Protein AF-A0A2S8YX47-F1 (afdb_monomer_lite)

pLDDT: mean 73.88, std 15.2, range [37.31, 91.81]

Foldseek 3Di:
DDPPPDLDDPVPDPFWAAPVSDPDPQFPGTFGQDPNDTDTHGDDPADPPHDPCVVDPDDPPCDDPDDDDDPVNPPPDPDDDDDDD

Radius of gyration: 21.42 Å; chains: 1; bounding box: 66×50×45 Å

Secondary structure (DSSP, 8-state):
------PPPGGG-SS-B-GGG---TTB-S-BEEETTEEE--B-----TT--HHHHSPPP--SPPSS----TT-------------

Structure (mmCIF, N/CA/C/O backbone):
data_AF-A0A2S8YX47-F1
#
_entry.id   AF-A0A2S8YX47-F1
#
loop_
_atom_site.group_PDB
_atom_site.id
_atom_site.type_symbol
_atom_site.label_atom_id
_atom_site.label_alt_id
_atom_site.label_comp_id
_atom_site.label_asym_id
_atom_site.label_entity_id
_atom_site.label_seq_id
_atom_site.pdbx_PDB_ins_code
_atom_site.Cartn_x
_atom_site.Cartn_y
_atom_site.Cartn_z
_atom_site.occupancy
_atom_site.B_iso_or_equiv
_atom_site.auth_seq_id
_atom_site.auth_comp_id
_atom_site.auth_asym_id
_atom_site.auth_atom_id
_atom_site.pdbx_PDB_model_num
ATOM 1 N N . MET A 1 1 ? -31.070 24.901 -3.925 1.00 43.22 1 MET A N 1
ATOM 2 C CA . MET A 1 1 ? -30.204 24.509 -2.790 1.00 43.22 1 MET A CA 1
ATOM 3 C C . MET A 1 1 ? -29.054 23.675 -3.344 1.00 43.22 1 MET A C 1
ATOM 5 O O . MET A 1 1 ? -29.252 22.506 -3.637 1.00 43.22 1 MET A O 1
ATOM 9 N N . MET A 1 2 ? -27.899 24.290 -3.612 1.00 37.31 2 MET A N 1
ATOM 10 C CA . MET A 1 2 ? -26.730 23.596 -4.169 1.00 37.31 2 MET A CA 1
ATOM 11 C C . MET A 1 2 ? -25.951 22.947 -3.022 1.00 37.31 2 MET A C 1
ATOM 13 O O . MET A 1 2 ? -25.310 23.641 -2.237 1.00 37.31 2 MET A O 1
ATOM 17 N N . GLN A 1 3 ? -26.057 21.625 -2.884 1.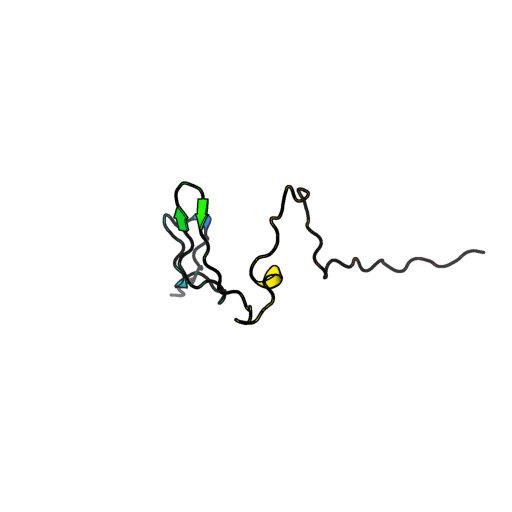00 45.12 3 GLN A N 1
ATOM 18 C CA . GLN A 1 3 ? -25.251 20.874 -1.926 1.00 45.12 3 GLN A CA 1
ATOM 19 C C . GLN A 1 3 ? -23.813 20.826 -2.441 1.00 45.12 3 GLN A C 1
ATOM 21 O O . GLN A 1 3 ? -23.509 20.225 -3.467 1.00 45.12 3 GLN A O 1
ATOM 26 N N . SER A 1 4 ? -22.940 21.542 -1.739 1.00 42.72 4 SER A N 1
ATOM 27 C CA . SER A 1 4 ? -21.500 21.532 -1.954 1.00 42.72 4 SER A CA 1
ATOM 28 C C . SER A 1 4 ? -20.956 20.150 -1.577 1.00 42.72 4 SER A C 1
ATOM 30 O O . SER A 1 4 ? -20.764 19.859 -0.397 1.00 42.72 4 SER A O 1
ATOM 32 N N . SER A 1 5 ? -20.721 19.293 -2.573 1.00 46.38 5 SER A N 1
ATOM 33 C CA . SER A 1 5 ? -20.014 18.018 -2.403 1.00 46.38 5 SER A CA 1
ATOM 34 C C . SER A 1 5 ? -18.538 18.277 -2.098 1.00 46.38 5 SER A C 1
ATOM 36 O O . SER A 1 5 ? -17.678 18.225 -2.974 1.00 46.38 5 SER A O 1
ATOM 38 N N . ARG A 1 6 ? -18.227 18.600 -0.840 1.00 57.34 6 ARG A N 1
A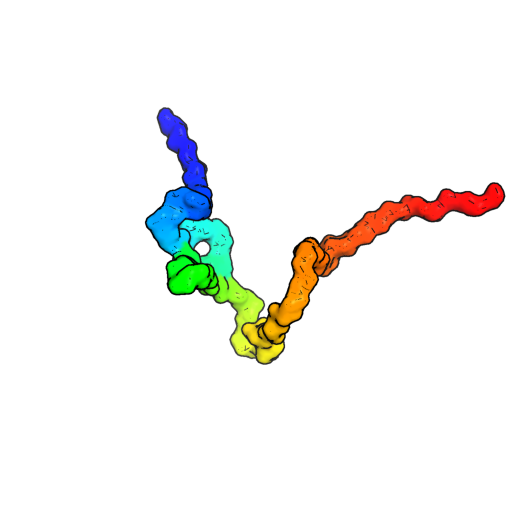TOM 39 C CA . ARG A 1 6 ? -16.855 18.565 -0.330 1.00 57.34 6 ARG A CA 1
ATOM 40 C C . ARG A 1 6 ? -16.498 17.114 -0.038 1.00 57.34 6 ARG A C 1
ATOM 42 O O . ARG A 1 6 ? -16.984 16.547 0.937 1.00 57.34 6 ARG A O 1
ATOM 49 N N . ALA A 1 7 ? -15.638 16.536 -0.873 1.00 56.97 7 ALA A N 1
ATOM 50 C CA . ALA A 1 7 ? -14.977 15.275 -0.565 1.00 56.97 7 ALA A CA 1
ATOM 51 C C . ALA A 1 7 ? -14.353 15.351 0.848 1.00 56.97 7 ALA A C 1
ATOM 53 O O . ALA A 1 7 ? -13.775 16.390 1.204 1.00 56.97 7 ALA A O 1
ATOM 54 N N . PRO A 1 8 ? -14.495 14.304 1.677 1.00 53.09 8 PRO A N 1
ATOM 55 C CA . PRO A 1 8 ? -14.010 14.324 3.049 1.00 53.09 8 PRO A CA 1
ATOM 56 C C . PRO A 1 8 ? -12.490 14.513 3.060 1.00 53.09 8 PRO A C 1
ATOM 58 O O . PRO A 1 8 ? -11.740 13.727 2.485 1.00 53.09 8 PRO A O 1
ATOM 61 N N . ARG A 1 9 ? -12.016 15.580 3.712 1.00 50.53 9 ARG A N 1
ATOM 62 C CA . ARG A 1 9 ? -10.583 15.776 3.954 1.00 50.53 9 ARG A CA 1
ATOM 63 C C . ARG A 1 9 ? -10.113 14.763 4.997 1.00 50.53 9 ARG A C 1
ATOM 65 O O . ARG A 1 9 ? -10.722 14.651 6.061 1.00 50.53 9 ARG A O 1
ATOM 72 N N . LEU A 1 10 ? -8.996 14.093 4.705 1.00 49.19 10 LEU A N 1
ATOM 73 C CA . LEU A 1 10 ? -8.379 13.043 5.529 1.00 49.19 10 LEU A CA 1
ATOM 74 C C . LEU A 1 10 ? -8.193 13.446 7.007 1.00 49.19 10 LEU A C 1
ATOM 76 O O . LEU A 1 10 ? -8.253 12.609 7.897 1.00 49.19 10 LEU A O 1
ATOM 80 N N . CYS A 1 11 ? -8.017 14.739 7.283 1.00 46.72 11 CYS A N 1
ATOM 81 C CA . CYS A 1 11 ? -7.795 15.291 8.619 1.00 46.72 11 CYS A CA 1
ATOM 82 C C . CYS A 1 11 ? -9.048 15.375 9.515 1.00 46.72 11 CYS A C 1
ATOM 84 O O . CYS A 1 11 ? -8.900 15.591 10.715 1.00 46.72 11 CYS A O 1
ATOM 86 N N . CYS A 1 12 ? -10.264 15.219 8.978 1.00 48.22 12 CYS A N 1
ATOM 87 C CA . CYS A 1 12 ? -11.508 15.324 9.758 1.00 48.22 12 CYS A CA 1
ATOM 88 C C . CYS A 1 12 ? -12.173 13.968 10.042 1.00 48.22 12 CYS A C 1
ATOM 90 O O . CYS A 1 12 ? -13.152 13.916 10.788 1.00 48.22 12 CYS A O 1
ATOM 92 N N . LEU A 1 13 ? -11.676 12.881 9.445 1.00 55.62 13 LEU A N 1
ATOM 93 C CA . LEU A 1 13 ? -12.280 11.565 9.591 1.00 55.62 13 LEU A CA 1
ATOM 94 C C . LEU A 1 13 ? -11.788 10.899 10.882 1.00 55.62 13 LEU A C 1
ATOM 96 O O . LEU A 1 13 ? -10.612 10.585 11.042 1.00 55.62 13 LEU A O 1
ATOM 100 N N . LYS A 1 14 ? -12.708 10.698 11.824 1.00 64.69 14 LYS A N 1
ATOM 101 C CA . LYS A 1 14 ? -12.455 10.046 13.112 1.00 64.69 14 LYS A CA 1
ATOM 102 C C . LYS A 1 14 ? -12.735 8.544 12.962 1.00 64.69 14 LYS A C 1
ATOM 104 O O . LYS A 1 14 ? -13.721 8.043 13.485 1.00 64.69 14 LYS A O 1
ATOM 109 N N . GLY A 1 15 ? -11.936 7.858 12.144 1.00 76.81 15 GLY A N 1
ATOM 110 C CA . GLY A 1 15 ? -12.134 6.448 11.779 1.00 76.81 15 GLY A CA 1
ATOM 111 C C . GLY A 1 15 ? -11.317 6.037 10.547 1.00 76.81 15 GLY A C 1
ATOM 112 O O . GLY A 1 15 ? -10.622 6.888 9.986 1.00 76.81 15 GLY A O 1
ATOM 113 N N . PRO A 1 16 ? -11.371 4.758 10.126 1.00 87.56 16 PRO A N 1
ATOM 114 C CA . PRO A 1 16 ? -10.719 4.312 8.896 1.00 87.56 16 PRO A CA 1
ATOM 115 C C . PRO A 1 16 ? -11.284 5.080 7.697 1.00 87.56 16 PRO A C 1
ATOM 117 O O . PRO A 1 16 ? -12.488 5.334 7.635 1.00 87.56 16 PRO A O 1
ATOM 120 N N . LEU A 1 17 ? -10.427 5.454 6.749 1.00 89.56 17 LEU A N 1
ATOM 121 C CA . LEU A 1 17 ? -10.854 6.045 5.486 1.00 89.56 17 LEU A CA 1
ATOM 122 C C . LEU A 1 17 ? -11.518 4.948 4.647 1.00 89.56 17 LEU A C 1
ATOM 124 O O . LEU A 1 17 ? -10.819 4.030 4.210 1.00 89.56 17 LEU A O 1
ATOM 128 N N . PRO A 1 18 ? -12.845 5.002 4.426 1.00 88.75 18 PRO A N 1
ATOM 129 C CA . PRO A 1 18 ? -13.523 3.969 3.662 1.00 88.75 18 PRO A CA 1
ATOM 130 C C . PRO A 1 18 ? -13.021 3.984 2.220 1.00 88.75 18 PRO A C 1
ATOM 132 O O . PRO A 1 18 ? -12.790 5.052 1.654 1.00 88.75 18 PRO A O 1
ATOM 135 N N . GLN A 1 19 ? -12.925 2.805 1.605 1.00 86.31 19 GLN A N 1
ATOM 136 C CA . GLN A 1 19 ? -12.463 2.653 0.223 1.00 86.31 19 GLN A CA 1
ATOM 137 C C . GLN A 1 19 ? -13.241 3.551 -0.755 1.00 86.31 19 GLN A C 1
ATOM 139 O O . GLN A 1 19 ? -12.645 4.181 -1.617 1.00 86.31 19 GLN A O 1
ATOM 144 N N . ALA A 1 20 ? -14.557 3.700 -0.564 1.00 87.19 20 ALA A N 1
ATOM 145 C CA . ALA A 1 20 ? -15.410 4.546 -1.404 1.00 87.19 20 ALA A CA 1
ATOM 146 C C . ALA A 1 20 ? -15.056 6.050 -1.372 1.00 87.19 20 ALA A C 1
ATOM 148 O O . ALA A 1 20 ? -15.505 6.803 -2.232 1.00 87.19 20 ALA A O 1
ATOM 149 N N . ALA A 1 21 ? -14.278 6.507 -0.386 1.00 88.50 21 ALA A N 1
ATOM 150 C CA . ALA A 1 21 ? -13.768 7.876 -0.333 1.00 88.50 21 ALA A CA 1
ATOM 151 C C . ALA A 1 21 ? -12.428 8.047 -1.076 1.00 88.50 21 ALA A C 1
ATOM 153 O O . ALA A 1 21 ? -11.941 9.173 -1.199 1.00 88.50 21 ALA A O 1
ATOM 154 N N . ILE A 1 22 ? -11.827 6.956 -1.557 1.00 89.06 22 ILE A N 1
ATOM 155 C CA . ILE A 1 22 ? -10.547 6.941 -2.260 1.00 89.06 22 ILE A CA 1
ATOM 156 C C . ILE A 1 22 ? -10.824 6.916 -3.762 1.00 89.06 22 ILE A C 1
ATOM 158 O O . ILE A 1 22 ? -11.434 5.992 -4.283 1.00 89.06 22 ILE A O 1
ATOM 162 N N . LEU A 1 23 ? -10.375 7.954 -4.465 1.00 88.25 23 LEU A N 1
ATOM 163 C CA . LEU A 1 23 ? -10.629 8.121 -5.902 1.00 88.25 23 LEU A CA 1
ATOM 164 C C . LEU A 1 23 ? -9.698 7.281 -6.793 1.00 88.25 23 LEU A C 1
ATOM 166 O O . LEU A 1 23 ? -9.876 7.260 -8.005 1.00 88.25 23 LEU A O 1
ATOM 170 N N . TYR A 1 24 ? -8.686 6.640 -6.205 1.00 85.62 24 TYR A N 1
ATOM 171 C CA . TYR A 1 24 ? -7.672 5.864 -6.915 1.00 85.62 24 TYR A CA 1
ATOM 172 C C . TYR A 1 24 ? -7.993 4.369 -6.871 1.00 85.62 24 TYR A C 1
ATOM 174 O O . TYR A 1 24 ? -8.202 3.808 -5.797 1.00 85.62 24 TYR A O 1
ATOM 182 N N . GLU A 1 25 ? -7.961 3.723 -8.034 1.00 85.75 25 GLU A N 1
ATOM 183 C CA . GLU A 1 25 ? -8.379 2.326 -8.227 1.00 85.75 25 GLU A CA 1
ATOM 184 C C . GLU A 1 25 ? -7.461 1.288 -7.565 1.00 85.75 25 GLU A C 1
ATOM 186 O O . GLU A 1 25 ? -7.887 0.172 -7.288 1.00 85.75 25 GLU A O 1
ATOM 191 N N . TRP A 1 26 ? -6.213 1.651 -7.257 1.00 88.12 26 TRP A N 1
ATOM 192 C CA . TRP A 1 26 ? -5.259 0.726 -6.638 1.00 88.12 26 TRP A CA 1
ATOM 193 C C . TRP A 1 26 ? -5.573 0.422 -5.171 1.00 88.12 26 TRP A C 1
ATOM 195 O O . TRP A 1 26 ? -5.026 -0.531 -4.626 1.00 88.12 26 TRP A O 1
ATOM 205 N N . PHE A 1 27 ? -6.441 1.198 -4.515 1.00 91.31 27 PHE A N 1
ATOM 206 C CA . PHE A 1 27 ? -6.849 0.941 -3.135 1.00 91.31 27 PHE A CA 1
ATOM 207 C C . PHE A 1 27 ? -8.031 -0.028 -3.109 1.00 91.31 27 PHE A C 1
ATOM 209 O O . PHE A 1 27 ? -9.166 0.328 -3.432 1.00 91.31 27 PHE A O 1
ATOM 216 N N . VAL A 1 28 ? -7.764 -1.258 -2.676 1.00 91.44 28 VAL A N 1
ATOM 217 C CA . VAL A 1 28 ? -8.756 -2.349 -2.659 1.00 91.44 28 VAL A CA 1
ATOM 218 C C . VAL A 1 28 ? -9.369 -2.605 -1.280 1.00 91.44 28 VAL A C 1
ATOM 220 O O . VAL A 1 28 ? -10.209 -3.487 -1.135 1.00 91.44 28 VAL A O 1
ATOM 223 N N . ALA A 1 29 ? -8.967 -1.833 -0.266 1.00 90.88 29 ALA A N 1
ATOM 224 C CA . ALA A 1 29 ? -9.486 -1.914 1.097 1.00 90.88 29 ALA A CA 1
ATOM 225 C C . ALA A 1 29 ? -9.517 -0.524 1.770 1.00 90.88 29 ALA A C 1
ATOM 227 O O . ALA A 1 29 ? -8.870 0.410 1.281 1.00 90.88 29 ALA A O 1
ATOM 228 N N . PRO A 1 30 ? -10.256 -0.356 2.887 1.00 91.81 30 PRO A N 1
ATOM 229 C CA . PRO A 1 30 ? -10.177 0.844 3.715 1.00 91.81 30 PRO A CA 1
ATOM 230 C C . PRO A 1 30 ? -8.744 1.126 4.187 1.00 91.81 30 PRO A C 1
ATOM 232 O O . PRO A 1 30 ? -7.980 0.207 4.467 1.00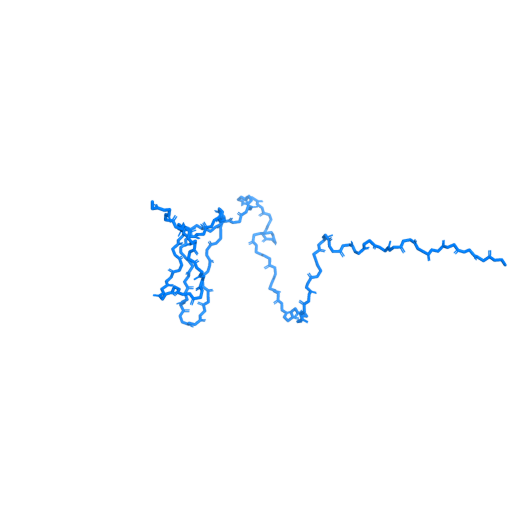 91.81 30 PRO A O 1
ATOM 235 N N . VAL A 1 31 ? -8.386 2.405 4.308 1.00 91.75 31 VAL A N 1
ATOM 236 C CA . VAL A 1 31 ? -7.093 2.815 4.874 1.00 91.75 31 VAL A CA 1
ATOM 237 C C . VAL A 1 31 ? -7.274 3.081 6.358 1.00 91.75 31 VAL A C 1
ATOM 239 O O . VAL A 1 31 ? -8.049 3.955 6.755 1.00 91.75 31 VAL A O 1
ATOM 242 N N . GLU A 1 32 ? -6.542 2.352 7.188 1.00 90.69 32 GLU A N 1
ATOM 243 C CA . GLU A 1 32 ? -6.720 2.378 8.635 1.00 90.69 32 GLU A CA 1
ATOM 244 C C . GLU A 1 32 ? -5.403 2.537 9.394 1.00 90.69 32 GLU A C 1
ATOM 246 O O . GLU A 1 32 ? -4.308 2.343 8.865 1.00 90.69 32 GLU A O 1
ATOM 251 N N . ARG A 1 33 ? -5.512 2.959 10.656 1.00 88.62 33 ARG A N 1
ATOM 252 C CA . ARG A 1 33 ? -4.382 3.016 11.582 1.00 88.62 33 ARG A CA 1
ATOM 253 C C . ARG A 1 33 ? -4.549 1.923 12.624 1.00 88.62 33 ARG A C 1
ATOM 255 O O . ARG A 1 33 ? -5.440 2.022 13.463 1.00 88.62 33 ARG A O 1
ATOM 262 N N . VAL A 1 34 ? -3.652 0.945 12.616 1.00 87.44 34 VAL A N 1
ATOM 263 C CA . VAL A 1 34 ? -3.631 -0.169 13.569 1.00 87.44 34 VAL A CA 1
ATOM 264 C C . VAL A 1 34 ? -2.344 -0.087 14.380 1.00 87.44 34 VAL A C 1
ATOM 266 O O . VAL A 1 34 ? -1.248 -0.042 13.827 1.00 87.44 34 VAL A O 1
ATOM 269 N N . ASN A 1 35 ? -2.466 -0.012 15.709 1.00 88.00 35 ASN A N 1
ATOM 270 C CA . ASN A 1 35 ? -1.331 0.131 16.635 1.00 88.00 35 ASN A CA 1
ATOM 271 C C . ASN A 1 35 ? -0.387 1.303 16.287 1.00 88.00 35 ASN A C 1
ATOM 273 O O . ASN A 1 35 ? 0.831 1.184 16.365 1.00 88.00 35 ASN A O 1
ATOM 277 N N . GLY A 1 36 ? -0.949 2.435 15.849 1.00 86.19 36 GLY A N 1
ATOM 278 C CA . GLY A 1 36 ? -0.180 3.620 15.446 1.00 86.19 36 GLY A CA 1
ATOM 279 C C . GLY A 1 36 ? 0.457 3.535 14.053 1.00 86.19 36 GLY A C 1
ATOM 280 O O . GLY A 1 36 ? 0.928 4.554 13.547 1.00 86.19 36 GLY A O 1
ATOM 281 N N . GLN A 1 37 ? 0.405 2.373 13.401 1.00 82.56 37 GLN A N 1
ATOM 282 C CA . GLN A 1 37 ? 0.928 2.151 12.056 1.00 82.56 37 GLN A CA 1
ATOM 283 C C . GLN A 1 37 ? -0.176 2.344 11.018 1.00 82.56 37 GLN A C 1
ATOM 285 O O . GLN A 1 37 ? -1.318 1.939 11.225 1.00 82.56 37 GLN A O 1
ATOM 290 N N . LEU A 1 38 ? 0.160 2.994 9.906 1.00 86.75 38 LEU A N 1
ATOM 291 C CA . LEU A 1 38 ? -0.750 3.163 8.779 1.00 86.75 38 LEU A CA 1
ATOM 292 C C . LEU A 1 38 ? -0.747 1.877 7.945 1.00 86.75 38 LEU A C 1
ATOM 294 O O . LEU A 1 38 ? 0.302 1.487 7.441 1.00 86.75 38 LEU A O 1
ATOM 298 N N . GLN A 1 39 ? -1.905 1.238 7.800 1.00 90.12 39 GLN A N 1
ATOM 299 C CA . GLN A 1 39 ? -2.088 0.067 6.948 1.00 90.12 39 GLN A CA 1
ATOM 300 C C . GLN A 1 39 ? -2.810 0.466 5.661 1.00 90.12 39 GLN A C 1
ATOM 302 O O . GLN A 1 39 ? -3.850 1.126 5.687 1.00 90.12 39 GLN A O 1
ATOM 307 N N . ILE A 1 40 ? -2.220 0.082 4.529 1.00 89.88 40 ILE A N 1
ATOM 308 C CA . ILE A 1 40 ? -2.714 0.374 3.185 1.00 89.88 40 ILE A CA 1
ATOM 309 C C . ILE A 1 40 ? -2.637 -0.916 2.373 1.00 89.88 40 ILE A C 1
ATOM 311 O O . ILE A 1 40 ? -1.571 -1.523 2.288 1.00 89.88 40 ILE A O 1
ATOM 315 N N . THR A 1 41 ? -3.746 -1.314 1.753 1.00 89.81 41 THR A N 1
ATOM 316 C CA . THR A 1 41 ? -3.784 -2.458 0.834 1.00 89.81 41 THR A CA 1
ATOM 317 C C . THR A 1 41 ? -3.854 -1.956 -0.601 1.00 89.81 41 THR A C 1
ATOM 319 O O . THR A 1 41 ? -4.831 -1.314 -0.991 1.00 89.81 41 THR A O 1
ATOM 322 N N . LEU A 1 42 ? -2.810 -2.254 -1.374 1.00 87.19 42 LEU A N 1
ATOM 323 C CA . LEU A 1 42 ? -2.680 -1.845 -2.768 1.00 87.19 42 LEU A CA 1
ATOM 324 C C . LEU A 1 42 ? -2.742 -3.056 -3.697 1.00 87.19 42 LEU A C 1
ATOM 326 O O . LEU A 1 42 ? -2.052 -4.047 -3.468 1.00 87.19 42 LEU A O 1
ATOM 330 N N . GLN A 1 43 ? -3.519 -2.948 -4.771 1.00 87.12 43 GLN A N 1
ATOM 331 C CA . GLN A 1 43 ? -3.415 -3.838 -5.921 1.00 87.12 43 GLN A CA 1
ATOM 332 C C . GLN A 1 43 ? -2.403 -3.242 -6.898 1.00 87.12 43 GLN A C 1
ATOM 334 O O . GLN A 1 43 ? -2.695 -2.280 -7.606 1.00 87.12 43 GLN A O 1
ATOM 339 N N . LEU A 1 44 ? -1.190 -3.793 -6.900 1.00 80.56 44 LEU A N 1
ATOM 340 C CA . LEU A 1 44 ? -0.133 -3.367 -7.811 1.00 80.56 44 LEU A CA 1
ATOM 341 C C . LEU A 1 44 ? -0.261 -4.095 -9.159 1.00 80.56 44 LEU A C 1
ATOM 343 O O . LEU A 1 44 ? -0.621 -5.275 -9.172 1.00 80.56 44 LEU A O 1
ATOM 347 N N . PRO A 1 45 ? 0.053 -3.436 -10.290 1.00 76.56 45 PRO A N 1
ATOM 348 C CA . PRO A 1 45 ? 0.065 -4.061 -11.608 1.00 76.56 45 PRO A CA 1
ATOM 349 C C . PRO A 1 45 ? 1.306 -4.951 -11.757 1.00 76.56 45 PRO A C 1
ATOM 351 O O . PRO A 1 45 ? 2.256 -4.609 -12.457 1.00 76.56 45 PRO A O 1
ATOM 354 N N . CYS A 1 46 ? 1.311 -6.086 -11.066 1.00 76.19 46 CYS A N 1
ATOM 355 C CA . CYS A 1 46 ? 2.330 -7.111 -11.215 1.00 76.19 46 CYS A CA 1
ATOM 356 C C . CYS A 1 46 ? 1.685 -8.353 -11.828 1.00 76.19 46 CYS A C 1
ATOM 358 O O . CYS A 1 46 ? 0.636 -8.799 -11.365 1.00 76.19 46 CYS A O 1
ATOM 360 N N . ALA A 1 47 ? 2.277 -8.881 -12.898 1.00 79.00 47 ALA A N 1
ATOM 361 C CA . ALA A 1 47 ? 1.853 -10.166 -13.439 1.00 79.00 47 ALA A CA 1
ATOM 362 C C . ALA A 1 47 ? 2.155 -11.274 -12.416 1.00 79.00 47 ALA A C 1
ATOM 364 O O . ALA A 1 47 ? 3.152 -11.185 -11.705 1.00 79.00 47 ALA A O 1
ATOM 365 N N . ASP A 1 48 ? 1.339 -12.328 -12.374 1.00 76.94 48 ASP A N 1
ATOM 366 C CA . ASP A 1 48 ? 1.580 -13.487 -11.497 1.00 76.94 48 ASP A CA 1
ATOM 367 C C . ASP A 1 48 ? 2.968 -14.117 -11.734 1.00 76.94 48 ASP A C 1
ATOM 369 O O . ASP A 1 48 ? 3.636 -14.539 -10.796 1.00 76.94 48 ASP A O 1
ATOM 373 N N . A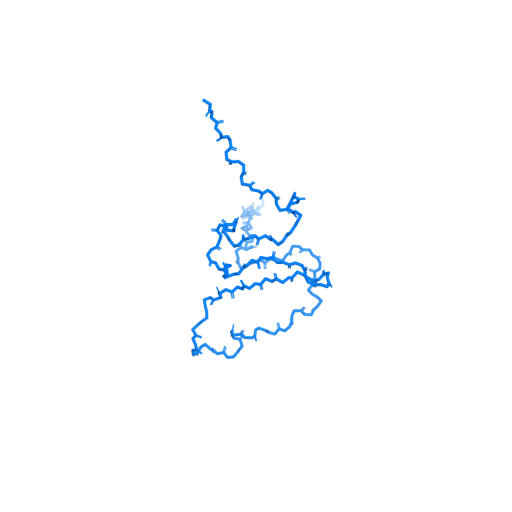SP A 1 49 ? 3.431 -14.108 -12.989 1.00 83.62 49 ASP A N 1
ATOM 374 C CA . ASP A 1 49 ? 4.744 -14.622 -13.410 1.00 83.62 49 ASP A CA 1
ATOM 375 C C . ASP A 1 49 ? 5.860 -13.555 -13.358 1.00 83.62 49 ASP A C 1
ATOM 377 O O . ASP A 1 49 ? 6.950 -13.734 -13.900 1.00 83.62 49 ASP A O 1
ATOM 381 N N . ALA A 1 50 ? 5.603 -12.393 -12.747 1.00 83.38 50 ALA A N 1
ATOM 382 C CA . ALA A 1 50 ? 6.619 -11.357 -12.632 1.00 83.38 50 ALA A CA 1
ATOM 383 C C . ALA A 1 50 ? 7.811 -11.849 -11.789 1.00 83.38 50 ALA A C 1
ATOM 385 O O . ALA A 1 50 ? 7.639 -12.580 -10.809 1.00 83.38 50 ALA A O 1
ATOM 386 N N . PRO A 1 51 ? 9.045 -11.431 -12.126 1.00 84.19 51 PRO A N 1
ATOM 387 C CA . PRO A 1 51 ? 10.225 -11.856 -11.386 1.00 84.19 51 PRO A CA 1
ATOM 388 C C . PRO A 1 51 ? 10.117 -11.453 -9.910 1.00 84.19 51 PRO A C 1
ATOM 390 O O . PRO A 1 51 ? 9.605 -10.382 -9.584 1.00 84.19 51 PRO A O 1
ATOM 393 N N . HIS A 1 52 ? 10.664 -12.278 -9.011 1.00 83.69 52 HIS A N 1
ATOM 394 C CA . HIS A 1 52 ? 10.588 -12.069 -7.557 1.00 83.69 52 HIS A CA 1
ATOM 395 C C . HIS A 1 52 ? 11.014 -10.655 -7.127 1.00 83.69 52 HIS A C 1
ATOM 397 O O . HIS A 1 52 ? 10.367 -10.052 -6.282 1.00 83.69 52 HIS A O 1
ATOM 403 N N . ALA A 1 53 ? 12.046 -10.092 -7.763 1.00 82.94 53 ALA A N 1
ATOM 404 C CA . ALA A 1 53 ? 12.518 -8.734 -7.487 1.00 82.94 53 ALA A CA 1
ATOM 405 C C . ALA A 1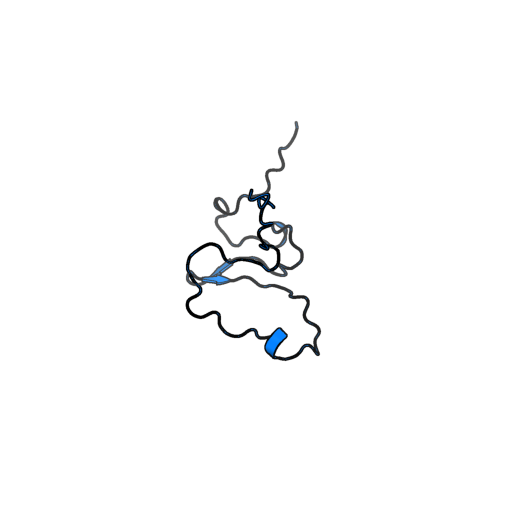 53 ? 11.505 -7.624 -7.847 1.00 82.94 53 ALA A C 1
ATOM 407 O O . ALA A 1 53 ? 11.589 -6.527 -7.302 1.00 82.94 53 ALA A O 1
ATOM 408 N N . ALA A 1 54 ? 10.564 -7.887 -8.761 1.00 79.19 54 ALA A N 1
ATOM 409 C CA . ALA A 1 54 ? 9.479 -6.969 -9.108 1.00 79.19 54 ALA A CA 1
ATOM 410 C C . ALA A 1 54 ? 8.274 -7.107 -8.159 1.00 79.19 54 ALA A C 1
ATOM 412 O O . A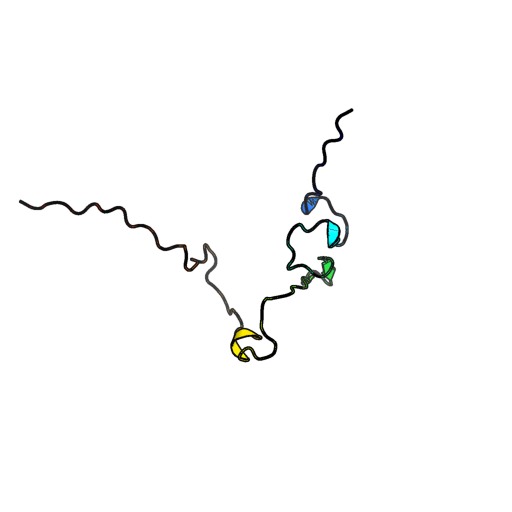LA A 1 54 ? 7.625 -6.110 -7.856 1.00 79.19 54 ALA A O 1
ATOM 413 N N . LEU A 1 55 ? 7.989 -8.322 -7.670 1.00 79.62 55 LEU A N 1
ATOM 414 C CA . LEU A 1 55 ? 6.941 -8.582 -6.670 1.00 79.62 55 LEU A CA 1
ATOM 415 C C . LEU A 1 55 ? 7.350 -8.114 -5.265 1.00 79.62 55 LEU A C 1
ATOM 417 O O . LEU A 1 55 ? 6.519 -7.618 -4.507 1.00 79.62 55 LEU A O 1
ATOM 421 N N . PHE A 1 56 ? 8.633 -8.266 -4.936 1.00 82.62 56 PHE A N 1
ATOM 422 C CA . PHE A 1 56 ? 9.216 -7.982 -3.629 1.00 82.62 56 PHE A CA 1
ATOM 423 C C . PHE A 1 56 ? 10.446 -7.083 -3.810 1.00 82.62 56 PHE A C 1
ATOM 425 O O . PHE A 1 56 ? 11.576 -7.580 -3.879 1.00 82.62 56 PHE A O 1
ATOM 432 N N . PRO A 1 57 ? 10.250 -5.760 -3.945 1.00 75.88 57 PRO A N 1
ATOM 433 C CA . PRO A 1 57 ? 11.366 -4.829 -4.010 1.00 75.88 57 PRO A CA 1
ATOM 434 C C . PRO A 1 57 ? 12.199 -4.905 -2.726 1.00 75.88 57 PRO A C 1
ATOM 436 O O . PRO A 1 57 ? 11.672 -5.142 -1.640 1.00 75.88 57 PRO A O 1
ATOM 439 N N . ALA A 1 58 ? 13.510 -4.700 -2.861 1.00 82.69 58 ALA A N 1
ATOM 440 C CA . ALA A 1 58 ? 14.417 -4.671 -1.720 1.00 82.69 58 ALA A CA 1
ATOM 441 C C . ALA A 1 58 ? 14.037 -3.557 -0.732 1.00 82.69 58 ALA A C 1
ATOM 443 O O . ALA A 1 58 ? 13.527 -2.504 -1.131 1.00 82.69 58 ALA A O 1
ATOM 444 N N . ASP A 1 59 ? 14.336 -3.779 0.548 1.00 81.75 59 ASP A N 1
ATOM 445 C CA . ASP A 1 59 ? 14.064 -2.797 1.592 1.00 81.75 59 ASP A CA 1
ATOM 446 C C . ASP A 1 59 ? 14.747 -1.457 1.291 1.00 81.75 59 ASP A C 1
ATOM 448 O O . ASP A 1 59 ? 15.942 -1.376 0.993 1.00 81.75 59 ASP A O 1
ATOM 452 N N . ILE A 1 60 ? 13.980 -0.377 1.424 1.00 77.88 60 ILE A N 1
ATOM 453 C CA . ILE A 1 60 ? 14.496 0.984 1.302 1.00 77.88 60 ILE A CA 1
ATOM 454 C C . ILE A 1 60 ? 15.088 1.383 2.661 1.00 77.88 60 ILE A C 1
ATOM 456 O O . ILE A 1 60 ? 14.384 1.877 3.543 1.00 77.88 60 ILE A O 1
ATOM 460 N N . ILE A 1 61 ? 16.390 1.154 2.844 1.00 84.00 61 ILE A N 1
ATOM 461 C CA . ILE A 1 61 ? 17.106 1.471 4.089 1.00 84.00 61 ILE A CA 1
ATOM 462 C C . ILE A 1 61 ? 17.654 2.900 4.042 1.00 84.00 61 ILE A C 1
ATOM 464 O O . ILE A 1 61 ? 18.464 3.229 3.179 1.00 84.00 61 ILE A O 1
ATOM 468 N N . SER A 1 62 ? 17.239 3.734 5.002 1.00 80.69 62 SER A N 1
ATOM 469 C CA . SER A 1 62 ? 17.735 5.107 5.203 1.00 80.69 62 SER A CA 1
ATOM 470 C C . SER A 1 62 ? 17.819 5.945 3.915 1.00 80.69 62 SER A C 1
ATOM 472 O O . SER A 1 62 ? 18.892 6.471 3.600 1.00 80.69 62 SER A O 1
ATOM 474 N N . PRO A 1 63 ? 16.711 6.097 3.159 1.00 78.88 63 PRO A N 1
ATOM 475 C CA . PRO A 1 63 ? 16.720 6.974 2.000 1.00 78.88 63 PRO A CA 1
ATOM 476 C C . PRO A 1 63 ? 17.031 8.410 2.455 1.00 78.88 63 PRO A C 1
ATOM 478 O O . PRO A 1 63 ? 16.640 8.803 3.560 1.00 78.88 63 PRO A O 1
ATOM 481 N N . PRO A 1 64 ? 17.733 9.208 1.634 1.00 78.44 64 PRO A N 1
ATOM 482 C CA . PRO A 1 64 ? 18.015 10.593 1.972 1.00 78.44 64 PRO A CA 1
ATOM 483 C C . PRO A 1 64 ? 16.708 11.345 2.237 1.00 78.44 64 PRO A C 1
ATOM 485 O O . PRO A 1 64 ? 15.777 11.321 1.432 1.00 78.44 64 PRO A O 1
ATOM 488 N N . SER A 1 65 ? 16.648 12.030 3.376 1.00 76.75 65 SER A N 1
ATOM 489 C CA . SER A 1 65 ? 15.539 12.921 3.698 1.00 76.75 65 SER A CA 1
ATOM 490 C C . SER A 1 65 ? 15.530 14.086 2.713 1.00 76.75 65 SER A C 1
ATOM 492 O O . SER A 1 65 ? 16.490 14.852 2.648 1.00 76.75 65 SER A O 1
ATOM 494 N N . GLY A 1 66 ? 14.450 14.242 1.954 1.00 77.00 66 GLY A N 1
ATOM 495 C CA . GLY A 1 66 ? 14.321 15.328 0.988 1.00 77.00 66 GLY A CA 1
ATOM 496 C C . GLY A 1 66 ? 13.578 14.905 -0.269 1.00 77.00 66 GLY A C 1
ATOM 497 O O . GLY A 1 66 ? 12.873 13.897 -0.294 1.00 77.00 66 GLY A O 1
ATOM 498 N N . ARG A 1 67 ? 13.712 15.712 -1.320 1.00 75.75 67 ARG A N 1
ATOM 499 C CA . ARG A 1 67 ? 13.108 15.431 -2.623 1.00 75.75 67 ARG A CA 1
ATOM 500 C C . ARG A 1 67 ? 13.772 14.191 -3.227 1.00 75.75 67 ARG A C 1
ATOM 502 O O . ARG A 1 67 ? 14.967 14.217 -3.501 1.00 75.75 67 ARG A O 1
ATOM 509 N N . VAL A 1 68 ? 12.991 13.136 -3.451 1.00 72.94 68 VAL A N 1
ATOM 510 C CA . VAL A 1 68 ? 13.434 11.958 -4.208 1.00 72.94 68 VAL A CA 1
ATOM 511 C C . VAL A 1 68 ? 13.253 12.267 -5.696 1.00 72.94 68 VAL A C 1
ATOM 513 O O . VAL A 1 68 ? 12.112 12.474 -6.120 1.00 72.94 68 VAL A O 1
ATOM 516 N N . PRO A 1 69 ? 14.334 12.350 -6.489 1.00 70.44 69 PRO A N 1
ATOM 517 C CA . PRO A 1 69 ? 14.214 12.561 -7.922 1.00 70.44 69 PRO A CA 1
ATOM 518 C C . PRO A 1 69 ? 13.568 11.325 -8.553 1.00 70.44 69 PRO A C 1
ATOM 520 O O . PRO A 1 69 ? 14.020 10.198 -8.355 1.00 70.44 69 PRO A O 1
ATOM 523 N N . LEU A 1 70 ? 12.483 11.534 -9.292 1.00 75.31 70 LEU A N 1
ATOM 524 C CA . LEU A 1 70 ? 11.877 10.496 -10.122 1.00 75.31 70 LEU A CA 1
ATOM 525 C C . LEU A 1 70 ? 12.553 10.489 -11.496 1.00 75.31 70 LEU A C 1
ATOM 527 O O . LEU A 1 70 ? 13.236 11.442 -11.858 1.00 75.31 70 LEU A O 1
ATOM 531 N N . LEU A 1 71 ? 12.330 9.442 -12.293 1.00 67.44 71 LEU A N 1
ATOM 532 C CA . LEU A 1 71 ? 12.879 9.344 -13.654 1.00 67.44 71 LEU A CA 1
ATOM 533 C C . LEU A 1 71 ? 12.472 10.539 -14.548 1.00 67.44 71 LEU A C 1
ATOM 535 O O . LEU A 1 71 ? 13.152 10.857 -15.516 1.00 67.44 71 LEU A O 1
ATOM 539 N N . THR A 1 72 ? 11.380 11.221 -14.200 1.00 69.69 72 THR A N 1
ATOM 540 C CA . THR A 1 72 ? 10.881 12.453 -14.825 1.00 69.69 72 THR A CA 1
ATOM 541 C C . THR A 1 72 ? 11.519 13.742 -14.305 1.00 69.69 72 THR A C 1
ATOM 543 O O . THR A 1 72 ? 11.254 14.801 -14.863 1.00 69.69 72 THR A O 1
ATOM 546 N N . ASP A 1 73 ? 12.367 13.686 -13.278 1.00 68.31 73 ASP A N 1
ATOM 547 C CA . ASP A 1 73 ? 13.076 14.845 -12.718 1.00 68.31 73 ASP A CA 1
ATOM 548 C C . ASP A 1 73 ? 14.339 15.208 -13.512 1.00 68.31 73 ASP A C 1
ATOM 550 O O . ASP A 1 73 ? 15.233 15.862 -12.980 1.00 68.31 73 ASP A O 1
ATOM 554 N N . VAL A 1 74 ? 14.436 14.791 -14.783 1.00 65.94 74 VAL A N 1
ATOM 555 C CA . VAL A 1 74 ? 15.465 15.298 -15.698 1.00 65.94 74 VAL A CA 1
ATOM 556 C C . VAL A 1 74 ? 15.279 16.807 -15.771 1.00 65.94 74 VAL A C 1
ATOM 558 O O . VAL A 1 74 ? 14.363 17.312 -16.420 1.00 65.94 74 VAL A O 1
ATOM 561 N N . VAL A 1 75 ? 16.126 17.524 -15.036 1.00 61.84 75 VAL A N 1
ATOM 562 C CA . VAL A 1 75 ? 16.207 18.971 -15.104 1.00 61.84 75 VAL A CA 1
ATOM 563 C C . VAL A 1 75 ? 16.533 19.298 -16.557 1.00 61.84 75 VAL A C 1
ATOM 565 O O . VAL A 1 75 ? 17.575 18.906 -17.080 1.00 61.84 75 VAL A O 1
ATOM 568 N N . ALA A 1 76 ? 15.596 19.934 -17.256 1.00 60.03 76 ALA A N 1
ATOM 569 C CA . ALA A 1 76 ? 15.919 20.576 -18.514 1.00 60.03 76 ALA A CA 1
ATOM 570 C C . ALA A 1 76 ? 16.929 21.672 -18.166 1.00 60.03 76 ALA A C 1
ATOM 572 O O . ALA A 1 76 ? 16.560 22.713 -17.620 1.00 60.03 76 ALA A O 1
ATOM 573 N N . GLU A 1 77 ? 18.211 21.392 -18.386 1.00 59.00 77 GLU A N 1
ATOM 574 C CA . GLU A 1 77 ? 19.259 22.397 -18.323 1.00 59.00 77 GLU A CA 1
ATOM 575 C C . GLU A 1 77 ? 18.879 23.499 -19.325 1.00 59.00 77 GLU A C 1
ATOM 577 O O . GLU A 1 77 ? 18.673 23.198 -20.507 1.00 59.00 77 GLU A O 1
ATOM 582 N N . PRO A 1 78 ? 18.685 24.762 -18.898 1.00 55.16 78 PRO A N 1
ATOM 583 C CA . PRO A 1 78 ? 18.491 25.830 -19.855 1.00 55.16 78 PRO A CA 1
ATOM 584 C C . PRO A 1 78 ? 19.805 25.989 -20.616 1.00 55.16 78 PRO A C 1
ATOM 586 O O . PRO A 1 78 ? 20.828 26.355 -20.040 1.00 55.16 78 PRO A O 1
ATOM 589 N N . ALA A 1 79 ? 19.760 25.695 -21.914 1.00 56.38 79 ALA A N 1
ATOM 590 C CA . ALA A 1 79 ? 20.831 25.976 -22.850 1.00 56.38 79 ALA A CA 1
ATOM 591 C C . ALA A 1 79 ? 21.226 27.458 -22.751 1.00 56.38 79 ALA A C 1
ATOM 593 O O . ALA A 1 79 ? 20.532 28.339 -23.256 1.00 56.38 79 ALA A O 1
ATOM 594 N N . ALA A 1 80 ? 22.340 27.728 -22.081 1.00 58.88 80 ALA A N 1
ATOM 595 C CA . ALA A 1 80 ? 23.020 29.011 -22.107 1.00 58.88 80 ALA A CA 1
ATOM 596 C C . ALA A 1 80 ? 24.531 28.760 -22.159 1.00 58.88 80 ALA A C 1
ATOM 598 O O . ALA A 1 80 ? 25.261 28.986 -21.197 1.00 58.88 80 ALA A O 1
ATOM 599 N N . GLN A 1 81 ? 24.991 28.269 -23.311 1.00 54.41 81 GLN A N 1
ATOM 600 C CA . GLN A 1 81 ? 26.384 28.371 -23.735 1.00 54.41 81 GLN A CA 1
ATOM 601 C C . GLN A 1 81 ? 26.434 28.905 -25.174 1.00 54.41 81 GLN A C 1
ATOM 603 O O . GLN A 1 81 ? 26.301 28.153 -26.128 1.00 54.41 81 GLN A O 1
ATOM 608 N N . GLU A 1 82 ? 26.643 30.213 -25.306 1.00 52.03 82 GLU A N 1
ATOM 609 C CA . GLU A 1 82 ? 27.211 30.916 -26.467 1.00 52.03 82 GLU A CA 1
ATOM 610 C C . GLU A 1 82 ? 27.803 32.214 -25.886 1.00 52.03 82 GLU A C 1
ATOM 612 O O . GLU A 1 82 ? 27.178 32.836 -25.034 1.00 52.03 82 GLU A O 1
ATOM 617 N N . SER A 1 83 ? 28.992 32.709 -26.201 1.00 60.94 83 SER A N 1
ATOM 618 C CA . SER A 1 83 ? 30.048 32.324 -27.127 1.00 60.94 83 SER A CA 1
ATOM 619 C C . SER A 1 83 ? 31.312 33.038 -26.634 1.00 60.94 83 SER A C 1
ATOM 621 O O . SER A 1 83 ? 31.233 34.167 -26.148 1.00 60.94 83 SER A O 1
ATOM 623 N N . GLY A 1 84 ? 32.476 32.408 -26.772 1.00 57.12 84 GLY A N 1
ATOM 624 C CA . GLY A 1 84 ? 33.746 33.126 -26.732 1.00 57.12 84 GLY A CA 1
ATOM 625 C C . GLY A 1 84 ? 33.976 33.908 -28.029 1.00 57.12 84 GLY A C 1
ATOM 626 O O . GLY A 1 84 ? 33.600 33.425 -29.099 1.00 57.12 84 GLY A O 1
ATOM 627 N N . ALA A 1 85 ? 34.570 35.096 -27.904 1.00 45.66 85 ALA A N 1
ATOM 628 C CA . ALA A 1 85 ? 35.643 35.669 -28.730 1.00 45.66 85 ALA A CA 1
ATOM 629 C C . ALA A 1 85 ? 36.021 37.042 -28.152 1.00 45.66 85 ALA A C 1
ATOM 631 O O . ALA A 1 85 ? 35.129 37.918 -28.093 1.00 45.66 85 ALA A O 1
#

Sequence (85 aa):
MMQSSRAPRLCCLKGPLPQAAILYEWFVAPVERVNGQLQITLQLPCADDAPHAALFPADIISPPSGRVPLLTDVVAEPAAQESGA